Protein AF-A0A3B9TSH2-F1 (afdb_monomer_lite)

Sequence (75 aa):
RLYLGALAPWPVRASEAESLLASATLKDLAETSFLDALSKTVEKTIPGRASMPYKRQAVKGLGSHLWESLLEVTL

pLDDT: mean 93.47, std 8.18, range [58.38, 98.75]

Radius of gyration: 12.37 Å; chains: 1; bounding box: 31×20×33 Å

Foldseek 3Di:
DDWDPPLDPDTQDLVQLVCLPVVDDLVPGDLVSSLQSQLVSSCVRHPPDPCSVVVSVVSSVVSVVVSVVVVVVRD

Secondary structure (DSSP, 8-state):
--EE-SSSSSPEE-HHHHHHHHHS-TTTS-HHHHHHHHHHHHHHHSTT-TTHHHHHHHHHHHHHHHHHHHHHHH-

Structure (mmCIF, N/CA/C/O backbone):
data_AF-A0A3B9TSH2-F1
#
_entry.id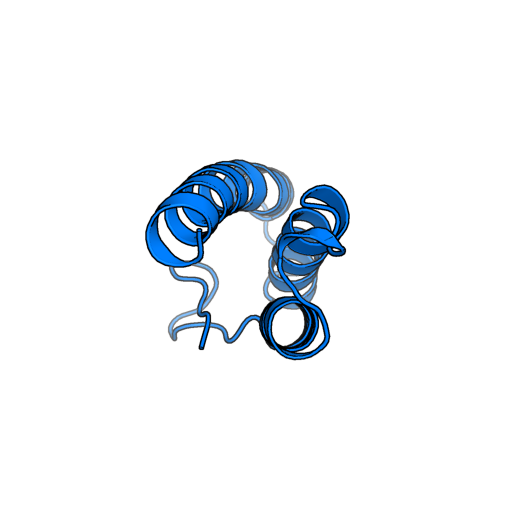   AF-A0A3B9TSH2-F1
#
loop_
_atom_site.group_PDB
_atom_site.id
_atom_site.type_symbol
_atom_site.label_atom_id
_atom_site.label_alt_id
_atom_site.label_comp_id
_atom_site.label_asym_id
_atom_site.label_entity_id
_atom_site.label_seq_id
_atom_site.pdbx_PDB_ins_code
_atom_site.Cartn_x
_atom_site.Cartn_y
_atom_site.Cartn_z
_atom_site.occupancy
_atom_site.B_iso_or_equiv
_atom_site.auth_seq_id
_atom_site.auth_comp_id
_atom_site.auth_asym_id
_atom_site.auth_atom_id
_atom_site.pdbx_PDB_model_num
ATOM 1 N N . ARG A 1 1 ? -8.206 -9.518 5.209 1.00 91.38 1 ARG A N 1
ATOM 2 C CA . ARG A 1 1 ? -7.246 -9.954 4.157 1.00 91.38 1 ARG A CA 1
ATOM 3 C C . ARG A 1 1 ? -7.190 -8.855 3.107 1.00 91.38 1 ARG A C 1
ATOM 5 O O . ARG A 1 1 ? -8.230 -8.263 2.855 1.00 91.38 1 ARG A O 1
ATOM 12 N N . LEU A 1 2 ? -6.027 -8.585 2.527 1.00 96.00 2 LEU A N 1
ATOM 13 C CA . LEU A 1 2 ? -5.767 -7.445 1.657 1.00 96.00 2 LEU A CA 1
ATOM 14 C C . LEU A 1 2 ? -4.815 -7.840 0.524 1.00 96.00 2 LEU A C 1
ATOM 16 O O . LEU A 1 2 ? -3.708 -8.335 0.749 1.00 96.00 2 LEU A O 1
ATOM 20 N N . TYR A 1 3 ? -5.257 -7.599 -0.708 1.00 97.94 3 TYR A N 1
ATOM 21 C CA . TYR A 1 3 ? -4.538 -7.971 -1.921 1.00 97.94 3 TYR A CA 1
ATOM 22 C C . TYR A 1 3 ? -4.465 -6.794 -2.893 1.00 97.94 3 TYR A C 1
ATOM 24 O O . TYR A 1 3 ? -5.423 -6.040 -3.036 1.00 97.94 3 TYR A O 1
ATOM 32 N N . LEU A 1 4 ? -3.338 -6.674 -3.592 1.00 97.88 4 LEU A N 1
ATOM 33 C CA . LEU A 1 4 ? -3.089 -5.685 -4.633 1.00 97.88 4 LEU A CA 1
ATOM 34 C C . LEU A 1 4 ? -3.170 -6.348 -6.010 1.00 97.88 4 LEU A C 1
ATOM 36 O O . LEU A 1 4 ? -2.447 -7.305 -6.306 1.00 97.88 4 LEU A O 1
ATOM 40 N N . GLY A 1 5 ? -4.056 -5.824 -6.854 1.00 96.69 5 GLY A N 1
ATOM 41 C CA . GLY A 1 5 ? -4.181 -6.218 -8.255 1.00 96.69 5 GLY A CA 1
ATOM 42 C C . GLY A 1 5 ? -3.193 -5.486 -9.167 1.00 96.69 5 GLY A C 1
ATOM 43 O O . GLY A 1 5 ? -2.563 -4.506 -8.777 1.00 96.69 5 GLY A O 1
ATOM 44 N N . ALA A 1 6 ? -3.067 -5.959 -10.410 1.00 95.44 6 ALA A N 1
ATOM 45 C CA . ALA A 1 6 ? -2.302 -5.309 -11.482 1.00 95.44 6 ALA A CA 1
ATOM 46 C C . ALA A 1 6 ? -0.803 -5.045 -11.194 1.00 95.44 6 ALA A C 1
ATOM 48 O O . ALA A 1 6 ? -0.172 -4.235 -11.882 1.00 95.44 6 ALA A O 1
ATOM 49 N N . LEU A 1 7 ? -0.200 -5.723 -10.213 1.00 96.31 7 LEU A N 1
ATOM 50 C CA . LEU A 1 7 ? 1.247 -5.672 -9.949 1.00 96.31 7 LEU A CA 1
ATOM 51 C C . LEU A 1 7 ? 1.988 -6.872 -10.556 1.00 96.31 7 LEU A C 1
ATOM 53 O O . LEU A 1 7 ? 3.053 -6.711 -11.155 1.00 96.31 7 LEU A O 1
ATOM 57 N N . ALA A 1 8 ? 1.389 -8.057 -10.457 1.00 95.00 8 ALA A N 1
ATOM 58 C CA . ALA A 1 8 ? 1.892 -9.329 -10.963 1.00 95.00 8 ALA A CA 1
ATOM 59 C C . ALA A 1 8 ? 0.768 -10.082 -11.710 1.00 95.00 8 ALA A C 1
ATOM 61 O O . ALA A 1 8 ? -0.381 -9.635 -11.667 1.00 95.00 8 ALA A O 1
ATOM 62 N N . PRO A 1 9 ? 1.058 -11.214 -12.385 1.00 97.06 9 PRO A N 1
ATOM 63 C CA . PRO A 1 9 ? 0.023 -12.055 -13.000 1.00 97.06 9 PRO A CA 1
ATOM 64 C C . PRO A 1 9 ? -0.982 -12.654 -11.998 1.00 97.06 9 PRO A C 1
ATOM 66 O O . PRO A 1 9 ? -2.013 -13.178 -12.402 1.00 97.06 9 PRO A O 1
ATOM 69 N N . TRP A 1 10 ? -0.691 -12.575 -10.698 1.00 95.75 10 TRP A N 1
ATOM 70 C CA . TRP A 1 10 ? -1.541 -13.023 -9.595 1.00 95.75 10 TRP A CA 1
ATOM 71 C C . TRP A 1 10 ? -1.760 -11.895 -8.569 1.00 95.75 10 TRP A C 1
ATOM 73 O O . TRP A 1 10 ? -0.948 -10.964 -8.502 1.00 95.75 10 TRP A O 1
ATOM 83 N N . PRO A 1 11 ? -2.824 -11.968 -7.741 1.00 97.38 11 PRO A N 1
ATOM 84 C CA . PRO A 1 11 ? -3.028 -11.035 -6.637 1.00 97.38 11 PRO A CA 1
ATOM 85 C C . PRO A 1 11 ? -1.858 -11.068 -5.655 1.00 97.38 11 PRO A C 1
ATOM 87 O O . PRO A 1 11 ? -1.431 -12.131 -5.203 1.00 97.38 11 PRO A O 1
ATOM 90 N N . VAL A 1 12 ? -1.358 -9.892 -5.291 1.00 98.31 12 VAL A N 1
ATOM 91 C CA . VAL A 1 12 ? -0.213 -9.762 -4.388 1.00 98.31 12 VAL A CA 1
ATOM 92 C C . VAL A 1 12 ? -0.716 -9.460 -2.992 1.00 98.31 12 VAL A C 1
ATOM 94 O O . VAL A 1 12 ? -1.381 -8.452 -2.778 1.00 98.31 12 VAL A O 1
ATOM 97 N N . ARG A 1 13 ? -0.415 -10.326 -2.027 1.00 97.94 13 ARG A N 1
ATOM 98 C CA . ARG A 1 13 ? -0.843 -10.122 -0.640 1.00 97.94 13 ARG A CA 1
ATOM 99 C C . ARG A 1 13 ? -0.045 -8.990 0.011 1.00 97.94 13 ARG A C 1
ATOM 101 O O . ARG A 1 13 ? 1.182 -9.042 0.030 1.00 97.94 13 ARG A O 1
ATOM 108 N N . ALA A 1 14 ? -0.736 -8.012 0.592 1.00 98.00 14 ALA A N 1
ATOM 109 C CA . ALA A 1 14 ? -0.120 -6.897 1.313 1.00 98.00 14 ALA A CA 1
ATOM 110 C C . ALA A 1 14 ? 0.035 -7.232 2.806 1.00 98.00 14 ALA A C 1
ATOM 112 O O . ALA A 1 14 ? -0.570 -6.593 3.662 1.00 98.00 14 ALA A O 1
ATOM 113 N N . SER A 1 15 ? 0.819 -8.267 3.123 1.00 97.00 15 SER A N 1
ATOM 114 C CA . SER A 1 15 ? 0.890 -8.851 4.474 1.00 97.00 15 SER A CA 1
ATOM 115 C C . SER A 1 15 ? 1.261 -7.844 5.569 1.00 97.00 15 SER A C 1
ATOM 117 O O . SER A 1 15 ? 0.718 -7.916 6.662 1.00 97.00 15 SER A O 1
ATOM 119 N N . GLU A 1 16 ? 2.148 -6.885 5.287 1.00 96.19 16 GLU A N 1
ATOM 120 C CA . GLU A 1 16 ? 2.528 -5.841 6.254 1.00 96.19 16 GLU A CA 1
ATOM 121 C C . GLU A 1 16 ? 1.345 -4.922 6.587 1.00 96.19 16 GLU A C 1
ATOM 123 O O . GLU A 1 16 ? 1.079 -4.653 7.755 1.00 96.19 16 GLU A O 1
ATOM 128 N N . ALA A 1 17 ? 0.593 -4.502 5.569 1.00 96.00 17 ALA A N 1
ATOM 129 C CA . ALA A 1 17 ? -0.608 -3.696 5.749 1.00 96.00 17 ALA A CA 1
ATOM 130 C C . ALA A 1 17 ? -1.735 -4.493 6.437 1.00 96.00 17 ALA A C 1
ATOM 132 O O . ALA A 1 17 ? -2.434 -3.947 7.284 1.00 96.00 17 ALA A O 1
ATOM 133 N N . GLU A 1 18 ? -1.882 -5.791 6.135 1.00 94.75 18 GLU A N 1
ATOM 134 C CA . GLU A 1 18 ? -2.808 -6.674 6.864 1.00 94.75 18 GLU A CA 1
ATOM 135 C C . GLU A 1 18 ? -2.468 -6.752 8.356 1.00 94.75 18 GLU A C 1
ATOM 137 O O . GLU A 1 18 ? -3.366 -6.643 9.187 1.00 94.75 18 GLU A O 1
ATOM 142 N N . SER A 1 19 ? -1.189 -6.935 8.697 1.00 93.50 19 SER A N 1
ATOM 143 C CA . SER A 1 19 ? -0.745 -7.018 10.091 1.00 93.50 19 SER A CA 1
ATOM 144 C C . SER A 1 19 ? -1.010 -5.722 10.851 1.00 93.50 19 SER A C 1
ATOM 146 O O . SER A 1 19 ? -1.464 -5.788 11.989 1.00 93.50 19 SER A O 1
ATOM 148 N N . LEU A 1 20 ? -0.791 -4.559 10.223 1.00 92.38 20 LEU A N 1
ATOM 149 C CA . LEU A 1 20 ? -1.111 -3.261 10.830 1.00 92.38 20 LEU A CA 1
ATOM 150 C C . LEU A 1 20 ? -2.593 -3.176 11.208 1.00 92.38 20 LEU A C 1
ATOM 152 O O . LEU A 1 20 ? -2.905 -2.883 12.360 1.00 92.38 20 LEU A O 1
ATOM 156 N N . LEU A 1 21 ? -3.483 -3.523 10.272 1.00 89.94 21 LEU A N 1
ATOM 157 C CA . LEU A 1 21 ? -4.931 -3.541 10.504 1.00 89.94 21 LEU A CA 1
ATOM 158 C C . LEU A 1 21 ? -5.360 -4.566 11.568 1.00 89.94 21 LEU A C 1
ATOM 160 O O . LEU A 1 21 ? -6.377 -4.373 12.220 1.00 89.94 21 LEU A O 1
ATOM 164 N N . ALA A 1 22 ? -4.615 -5.662 11.737 1.00 88.69 22 ALA A N 1
ATOM 165 C CA . ALA A 1 22 ? -4.929 -6.703 12.717 1.00 88.69 22 ALA A CA 1
ATOM 166 C C . ALA A 1 22 ? -4.386 -6.410 14.128 1.00 88.69 22 ALA A C 1
ATOM 168 O O . ALA A 1 22 ? -4.917 -6.929 15.106 1.00 88.69 22 ALA A O 1
ATOM 169 N N . SER A 1 23 ? -3.303 -5.635 14.237 1.00 80.81 23 SER A N 1
ATOM 170 C CA . SER A 1 23 ? -2.565 -5.431 15.493 1.00 80.81 23 SER A CA 1
ATOM 171 C C . SER A 1 23 ? -3.083 -4.299 16.382 1.00 80.81 23 SER A C 1
ATOM 173 O O . SER A 1 23 ? -2.682 -4.214 17.541 1.00 80.81 23 SER A O 1
ATOM 175 N N . ALA A 1 24 ? -3.940 -3.425 15.858 1.00 68.88 24 ALA A N 1
ATOM 176 C CA . ALA A 1 24 ? -4.391 -2.219 16.541 1.00 68.88 24 ALA A CA 1
ATOM 177 C C . ALA A 1 24 ? -5.879 -1.975 16.282 1.00 68.88 24 ALA A C 1
ATOM 179 O O . ALA A 1 24 ? -6.419 -2.408 15.263 1.00 68.88 24 ALA A O 1
ATOM 180 N N . THR A 1 25 ? -6.543 -1.243 17.181 1.00 74.06 25 THR A N 1
ATOM 181 C CA . THR A 1 25 ? -7.828 -0.644 16.816 1.00 74.06 25 THR A CA 1
ATOM 182 C C . THR A 1 25 ? -7.571 0.435 15.764 1.00 74.06 25 THR A C 1
ATOM 184 O O . THR A 1 25 ? -6.557 1.133 15.829 1.00 74.06 25 THR A O 1
ATOM 187 N N . LEU A 1 26 ? -8.468 0.594 14.784 1.00 72.75 26 LEU A N 1
ATOM 188 C CA . LEU A 1 26 ? -8.296 1.607 13.728 1.00 72.75 26 LEU A CA 1
ATOM 189 C C . LEU A 1 26 ? -8.133 3.029 14.285 1.00 72.75 26 LEU A C 1
ATOM 191 O O . LEU A 1 26 ? -7.531 3.874 13.635 1.00 72.75 26 LEU A O 1
ATOM 195 N N . LYS A 1 27 ? -8.621 3.277 15.506 1.00 73.44 27 LYS A N 1
ATOM 196 C CA . LYS A 1 27 ? -8.496 4.555 16.210 1.00 73.44 27 LYS A CA 1
ATOM 197 C C . LYS A 1 27 ? -7.051 4.901 16.592 1.00 73.44 27 LYS A C 1
ATOM 199 O O . LYS A 1 27 ? -6.714 6.079 16.651 1.00 73.44 27 LYS A O 1
ATOM 204 N N . ASP A 1 28 ? -6.216 3.891 16.825 1.00 80.19 28 ASP A N 1
ATOM 205 C CA . ASP A 1 28 ? -4.821 4.055 17.258 1.00 80.19 28 ASP A CA 1
ATOM 206 C C . ASP A 1 28 ? -3.826 3.944 16.090 1.00 80.19 28 ASP A C 1
ATOM 208 O O . ASP A 1 28 ? -2.642 4.256 16.231 1.00 80.19 28 ASP A O 1
ATOM 212 N N . LEU A 1 29 ? -4.290 3.477 14.928 1.00 85.50 29 LEU A N 1
ATOM 213 C CA . LEU A 1 29 ? -3.458 3.266 13.752 1.00 85.50 29 LEU A CA 1
ATOM 214 C C . LEU A 1 29 ? -3.451 4.519 12.868 1.00 85.50 29 LEU A C 1
ATOM 216 O O . LEU A 1 29 ? -4.487 5.005 12.427 1.00 85.50 29 LEU A O 1
ATOM 220 N N . ALA A 1 30 ? -2.257 5.02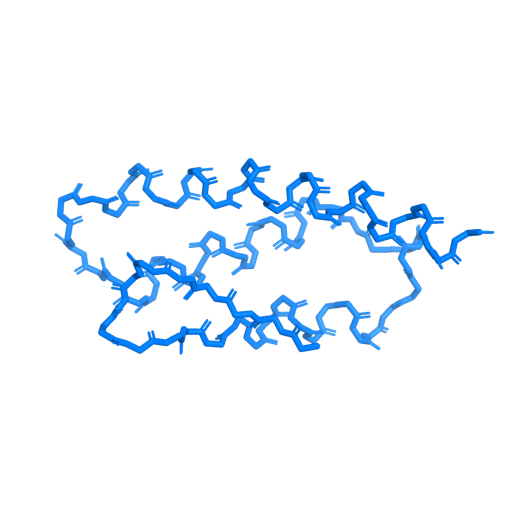1 12.556 1.00 90.88 30 ALA A N 1
ATOM 221 C CA . ALA A 1 30 ? -2.105 6.116 11.608 1.00 90.88 30 ALA A CA 1
ATOM 222 C C . ALA A 1 30 ? -2.332 5.628 10.168 1.00 90.88 30 ALA A C 1
ATOM 224 O O . ALA A 1 30 ? -1.639 4.714 9.707 1.00 90.88 30 ALA A O 1
ATOM 225 N N . GLU A 1 31 ? -3.232 6.294 9.436 1.00 94.81 31 GLU A N 1
ATOM 226 C CA . GLU A 1 31 ? -3.487 6.042 8.009 1.00 94.81 31 GLU A CA 1
ATOM 227 C C . GLU A 1 31 ? -2.178 6.028 7.205 1.00 94.81 31 GLU A C 1
ATOM 229 O O . GLU A 1 31 ? -1.932 5.130 6.403 1.00 94.81 31 GLU A O 1
ATOM 234 N N . THR A 1 32 ? -1.273 6.971 7.476 1.00 96.56 32 THR A N 1
ATOM 235 C CA . THR A 1 32 ? 0.019 7.091 6.785 1.00 96.56 32 THR A CA 1
ATOM 236 C C . THR A 1 32 ? 0.858 5.812 6.850 1.00 96.56 32 THR A C 1
ATOM 238 O O . THR A 1 32 ? 1.415 5.399 5.832 1.00 96.56 32 THR A O 1
ATOM 241 N N . SER A 1 33 ? 0.891 5.130 7.999 1.00 95.88 33 SER A N 1
ATOM 242 C CA . SER A 1 33 ? 1.599 3.854 8.170 1.00 95.88 33 SER A CA 1
ATOM 243 C C . SER A 1 33 ? 1.007 2.752 7.292 1.00 95.88 33 SER A C 1
ATOM 245 O O . SER A 1 33 ? 1.742 1.954 6.704 1.00 95.88 33 SER A O 1
ATOM 247 N N . PHE A 1 34 ? -0.321 2.724 7.170 1.00 96.44 34 PHE A N 1
ATOM 248 C CA . PHE A 1 34 ? -1.026 1.801 6.288 1.00 96.44 34 PHE A CA 1
ATOM 249 C C . PHE A 1 34 ? -0.712 2.092 4.812 1.00 96.44 34 PHE A C 1
ATOM 251 O O . PHE A 1 34 ? -0.293 1.188 4.084 1.00 96.44 34 PHE A O 1
ATOM 258 N N . LEU A 1 35 ? -0.810 3.353 4.379 1.00 98.19 35 LEU A N 1
ATOM 259 C CA . LEU A 1 35 ? -0.507 3.761 3.000 1.00 98.19 35 LEU A CA 1
ATOM 260 C C . LEU A 1 35 ? 0.946 3.465 2.608 1.00 98.19 35 LEU A C 1
ATOM 262 O O . LEU A 1 35 ? 1.224 3.017 1.489 1.00 98.19 35 LEU A O 1
ATOM 266 N N . ASP A 1 36 ? 1.886 3.675 3.526 1.00 98.44 36 ASP A N 1
ATOM 267 C CA . ASP A 1 36 ? 3.296 3.378 3.296 1.00 98.44 36 ASP A CA 1
ATOM 268 C C . ASP A 1 36 ? 3.562 1.874 3.182 1.00 98.44 36 ASP A C 1
ATOM 270 O O . ASP A 1 36 ? 4.364 1.462 2.339 1.00 98.44 36 ASP A O 1
ATOM 274 N N . ALA A 1 37 ? 2.863 1.032 3.949 1.00 98.19 37 ALA A N 1
ATOM 275 C CA . ALA A 1 37 ? 2.950 -0.422 3.803 1.00 98.19 37 ALA A CA 1
ATOM 276 C C . ALA A 1 37 ? 2.442 -0.901 2.426 1.00 98.19 37 ALA A C 1
ATOM 278 O O . ALA A 1 37 ? 3.051 -1.781 1.803 1.00 98.19 37 ALA A O 1
ATOM 279 N N . LEU A 1 38 ? 1.381 -0.286 1.888 1.00 98.62 38 LEU A N 1
ATOM 280 C CA . LEU A 1 38 ? 0.908 -0.570 0.526 1.00 98.62 38 LEU A CA 1
ATOM 281 C C . LEU A 1 38 ? 1.926 -0.136 -0.535 1.00 98.62 38 LEU A C 1
ATOM 283 O O . LEU A 1 38 ? 2.252 -0.914 -1.435 1.00 98.62 38 LEU A O 1
ATOM 287 N N . SER A 1 39 ? 2.481 1.072 -0.404 1.00 98.75 39 SER A N 1
ATOM 288 C CA . SER A 1 39 ? 3.531 1.587 -1.295 1.00 98.75 39 SER A CA 1
ATOM 289 C C . SER A 1 39 ? 4.757 0.671 -1.312 1.00 98.75 39 SER A C 1
ATOM 291 O O . SER A 1 39 ? 5.230 0.289 -2.383 1.00 98.75 39 SER A O 1
ATOM 293 N N . LYS A 1 40 ? 5.232 0.239 -0.137 1.00 98.62 40 LYS A N 1
ATOM 294 C CA . LYS A 1 40 ? 6.354 -0.706 -0.009 1.00 98.62 40 LYS A CA 1
ATOM 295 C C . LYS A 1 40 ? 6.050 -2.057 -0.649 1.00 98.62 40 LYS A C 1
ATOM 297 O O . LYS A 1 40 ? 6.936 -2.662 -1.248 1.00 98.62 40 LYS A O 1
ATOM 302 N N . THR A 1 41 ? 4.806 -2.530 -0.565 1.00 98.62 41 THR A N 1
ATOM 303 C CA . THR A 1 41 ? 4.388 -3.766 -1.245 1.00 98.62 41 THR A CA 1
ATOM 304 C C . THR A 1 41 ? 4.540 -3.624 -2.763 1.00 98.62 41 THR A C 1
ATOM 306 O O . THR A 1 41 ? 5.065 -4.532 -3.408 1.00 98.62 41 THR A O 1
ATOM 309 N N . VAL A 1 42 ? 4.174 -2.474 -3.346 1.00 98.69 42 VAL A N 1
ATOM 310 C CA . VAL A 1 42 ? 4.410 -2.192 -4.775 1.00 98.69 42 VAL A CA 1
ATOM 311 C C . VAL A 1 42 ? 5.901 -2.212 -5.105 1.00 98.69 42 VAL A C 1
ATOM 313 O O . VAL A 1 42 ? 6.309 -2.914 -6.030 1.00 98.69 42 VAL A O 1
ATOM 316 N N . GLU A 1 43 ? 6.715 -1.482 -4.342 1.00 98.62 43 GLU A N 1
ATOM 317 C CA . GLU A 1 43 ? 8.165 -1.381 -4.561 1.00 98.62 43 GLU A CA 1
ATOM 318 C C . GLU A 1 43 ? 8.852 -2.756 -4.518 1.00 98.62 43 GLU A C 1
ATOM 320 O O . GLU A 1 43 ? 9.635 -3.078 -5.411 1.00 98.62 43 GLU A O 1
ATOM 325 N N . LYS A 1 44 ? 8.494 -3.600 -3.540 1.00 98.31 44 LYS A N 1
ATOM 326 C CA . LYS A 1 44 ? 9.011 -4.973 -3.390 1.00 98.31 44 LYS A CA 1
ATOM 327 C C . LYS A 1 44 ? 8.572 -5.909 -4.518 1.00 98.31 44 LYS A C 1
ATOM 329 O O . LYS A 1 44 ? 9.303 -6.827 -4.873 1.00 98.31 44 LYS A O 1
ATOM 334 N N . THR A 1 45 ? 7.380 -5.698 -5.071 1.00 98.31 45 THR A N 1
ATOM 335 C CA . THR A 1 45 ? 6.794 -6.597 -6.079 1.00 98.31 45 THR A CA 1
ATOM 336 C C . THR A 1 45 ? 7.319 -6.325 -7.483 1.00 98.31 45 THR A C 1
ATOM 338 O O . THR A 1 45 ? 7.513 -7.254 -8.264 1.00 98.31 45 THR A O 1
ATOM 341 N N . ILE A 1 46 ? 7.509 -5.052 -7.837 1.00 97.81 46 ILE A N 1
ATOM 342 C CA . ILE A 1 46 ? 7.885 -4.644 -9.197 1.00 97.81 46 ILE A CA 1
ATOM 343 C C . ILE A 1 46 ? 9.149 -3.771 -9.226 1.00 97.81 46 ILE A C 1
ATOM 345 O O . ILE A 1 46 ? 9.123 -2.682 -9.814 1.00 97.81 46 ILE A O 1
ATOM 349 N N . PRO A 1 47 ? 10.267 -4.229 -8.633 1.00 97.94 47 PRO A N 1
ATOM 350 C CA . PRO A 1 47 ? 11.500 -3.455 -8.604 1.00 97.94 47 PRO A CA 1
ATOM 351 C C . PRO A 1 47 ? 11.969 -3.142 -10.031 1.00 97.94 47 PRO A C 1
ATOM 353 O O . PRO A 1 47 ? 11.941 -3.996 -10.916 1.00 97.94 47 PRO A O 1
ATOM 356 N N . GLY A 1 48 ? 12.346 -1.886 -10.273 1.00 96.31 48 GLY A N 1
ATOM 357 C CA . GLY A 1 48 ? 12.881 -1.430 -11.561 1.00 96.31 48 GLY A CA 1
ATOM 358 C C . GLY A 1 48 ? 11.884 -1.348 -12.726 1.00 96.31 48 GLY A C 1
ATOM 359 O O . GLY A 1 48 ? 12.244 -0.826 -13.779 1.00 96.31 48 GLY A O 1
ATOM 360 N N . ARG A 1 49 ? 10.625 -1.797 -12.585 1.00 97.94 49 ARG A N 1
ATOM 361 C CA . ARG A 1 49 ? 9.628 -1.616 -13.657 1.00 97.94 49 ARG A CA 1
ATOM 362 C C . ARG A 1 49 ? 9.321 -0.133 -13.852 1.00 97.94 49 ARG A C 1
ATOM 364 O O . ARG A 1 49 ? 9.042 0.568 -12.884 1.00 97.94 49 ARG A O 1
ATOM 371 N N . ALA A 1 50 ? 9.224 0.308 -15.107 1.00 98.12 50 ALA A N 1
ATOM 372 C CA . ALA A 1 50 ? 8.890 1.695 -15.452 1.00 98.12 50 ALA A CA 1
ATOM 373 C C . ALA A 1 50 ? 7.590 2.198 -14.789 1.00 98.12 50 ALA A C 1
ATOM 375 O O . ALA A 1 50 ? 7.478 3.368 -14.443 1.00 98.12 50 ALA A O 1
ATOM 376 N N . SER A 1 51 ? 6.617 1.310 -14.547 1.00 98.19 51 SER A N 1
ATOM 377 C CA . SER A 1 51 ? 5.360 1.661 -13.876 1.00 98.19 51 SER A CA 1
ATOM 378 C C . SER A 1 51 ? 5.465 1.825 -12.354 1.00 98.19 51 SER A C 1
ATOM 380 O O . SER A 1 51 ? 4.504 2.274 -11.736 1.00 98.19 51 SER A O 1
ATOM 382 N N . MET A 1 52 ? 6.561 1.404 -11.717 1.00 98.56 52 MET A N 1
ATOM 383 C CA . MET A 1 52 ? 6.692 1.371 -10.254 1.00 98.56 52 MET A CA 1
ATOM 384 C C . MET A 1 52 ? 6.575 2.759 -9.599 1.00 98.56 52 MET A C 1
ATOM 386 O O . MET A 1 52 ? 5.775 2.873 -8.667 1.00 98.56 52 MET A O 1
ATOM 390 N N . PRO A 1 53 ? 7.236 3.831 -10.095 1.00 98.50 53 PRO A N 1
ATOM 391 C CA . PRO A 1 53 ? 7.117 5.163 -9.500 1.00 98.50 53 PRO A CA 1
ATOM 392 C C . PRO A 1 53 ? 5.687 5.707 -9.487 1.00 98.50 53 PRO A C 1
ATOM 394 O O . PRO A 1 53 ? 5.291 6.352 -8.521 1.00 98.50 53 PRO A O 1
ATOM 397 N N . TYR A 1 54 ? 4.907 5.409 -10.528 1.00 98.38 54 TYR A N 1
ATOM 398 C CA . TYR A 1 54 ? 3.487 5.742 -10.581 1.00 98.38 54 TYR A CA 1
ATOM 399 C C . TYR A 1 54 ? 2.672 4.851 -9.634 1.00 98.38 54 TYR A C 1
ATOM 401 O O . TYR A 1 54 ? 1.943 5.352 -8.780 1.00 98.38 54 TYR A O 1
ATOM 409 N N . LYS A 1 55 ? 2.824 3.523 -9.728 1.00 98.50 55 LYS A N 1
ATOM 410 C CA . LYS A 1 55 ? 2.000 2.565 -8.973 1.00 98.50 55 LYS A CA 1
ATOM 411 C C . LYS A 1 55 ? 2.186 2.668 -7.457 1.00 98.50 55 LYS A C 1
ATOM 413 O O . LYS A 1 55 ? 1.214 2.481 -6.732 1.00 98.50 55 LYS A O 1
ATOM 418 N N . ARG A 1 56 ? 3.385 3.012 -6.970 1.00 98.44 56 ARG A N 1
ATOM 419 C CA . ARG A 1 56 ? 3.644 3.214 -5.530 1.00 98.44 56 ARG A CA 1
ATOM 420 C C . ARG A 1 56 ? 2.922 4.443 -4.958 1.00 98.44 56 ARG A C 1
ATOM 422 O O . ARG A 1 56 ? 2.657 4.489 -3.767 1.00 98.44 56 ARG A O 1
ATOM 429 N N . GLN A 1 57 ? 2.585 5.425 -5.800 1.00 98.50 57 GLN A N 1
ATOM 430 C CA . GLN A 1 57 ? 1.761 6.575 -5.411 1.00 98.50 57 GLN A CA 1
ATOM 431 C C . GLN A 1 57 ? 0.273 6.290 -5.636 1.00 98.50 57 GLN A C 1
ATOM 433 O O . GLN A 1 57 ? -0.539 6.537 -4.751 1.00 98.50 57 GLN A O 1
ATOM 438 N N . ALA A 1 58 ? -0.087 5.684 -6.772 1.00 98.44 58 ALA A N 1
ATOM 439 C CA . ALA A 1 58 ? -1.472 5.336 -7.092 1.00 98.44 58 ALA A CA 1
ATOM 440 C C . ALA A 1 58 ? -2.107 4.410 -6.040 1.00 98.44 58 ALA A C 1
ATOM 442 O O . ALA A 1 58 ? -3.267 4.587 -5.674 1.00 98.44 58 ALA A O 1
ATOM 443 N N . VAL A 1 59 ? -1.336 3.459 -5.497 1.00 98.56 59 VAL A N 1
ATOM 444 C CA . VAL A 1 59 ? -1.824 2.572 -4.432 1.00 98.56 59 VAL A CA 1
ATOM 445 C C . VAL A 1 59 ? -2.178 3.329 -3.148 1.00 98.56 59 VAL A C 1
ATOM 447 O O . VAL A 1 59 ? -3.067 2.887 -2.429 1.00 98.56 59 VAL A O 1
ATOM 450 N N . LYS A 1 60 ? -1.545 4.480 -2.867 1.00 98.56 60 LYS A N 1
ATOM 451 C CA . LYS A 1 60 ? -1.881 5.299 -1.693 1.00 98.56 60 LYS A CA 1
ATOM 452 C C . LYS A 1 60 ? -3.267 5.926 -1.830 1.00 98.56 60 LYS A C 1
ATOM 454 O O . LYS A 1 60 ? -4.015 5.923 -0.866 1.00 98.56 60 LYS A O 1
ATOM 459 N N . GLY A 1 61 ? -3.645 6.376 -3.028 1.00 98.12 61 GLY A N 1
ATOM 460 C CA . GLY A 1 61 ? -4.998 6.888 -3.281 1.00 98.12 61 GLY A CA 1
ATOM 461 C C . GLY A 1 61 ? -6.078 5.820 -3.070 1.00 98.12 61 GLY A C 1
ATOM 462 O O . GLY A 1 61 ? -7.066 6.066 -2.388 1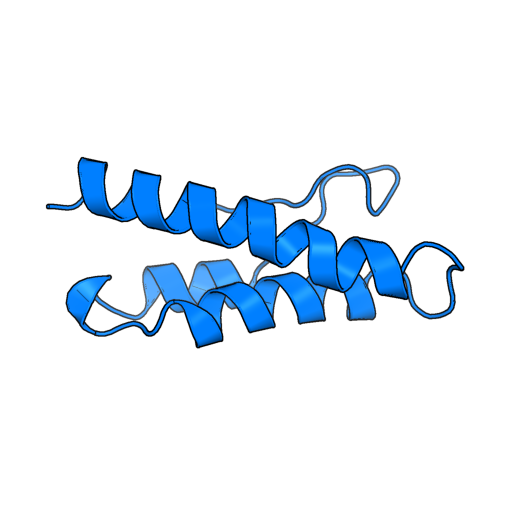.00 98.12 61 GLY A O 1
ATOM 463 N N . LEU A 1 62 ? -5.852 4.602 -3.579 1.00 97.44 62 LEU A N 1
ATOM 464 C CA . LEU A 1 62 ? -6.748 3.465 -3.316 1.00 97.44 62 LEU A CA 1
ATOM 465 C C . LEU A 1 62 ? -6.775 3.081 -1.831 1.00 97.44 62 LEU A C 1
ATOM 467 O O . LEU A 1 62 ? -7.828 2.738 -1.303 1.00 97.44 62 LEU A O 1
ATOM 471 N N . GLY A 1 63 ? -5.619 3.133 -1.168 1.00 97.44 63 GLY A N 1
ATOM 472 C CA . GLY A 1 63 ? -5.493 2.866 0.258 1.00 97.44 63 GLY A CA 1
ATOM 473 C C . GLY A 1 63 ? -6.263 3.863 1.119 1.00 97.44 63 GLY A C 1
ATOM 474 O O . GLY A 1 63 ? -6.896 3.437 2.073 1.00 97.44 63 GLY A O 1
ATOM 475 N N . SER A 1 64 ? -6.248 5.149 0.767 1.00 97.69 64 SER A N 1
ATOM 476 C CA . SER A 1 64 ? -6.951 6.200 1.514 1.00 97.69 64 SER A CA 1
ATOM 477 C C . SER A 1 64 ? -8.467 6.035 1.405 1.00 97.69 64 SER A C 1
ATOM 479 O O . SER A 1 64 ? -9.158 5.975 2.414 1.00 97.69 64 SER A O 1
ATOM 481 N N . HIS A 1 65 ? -8.975 5.769 0.1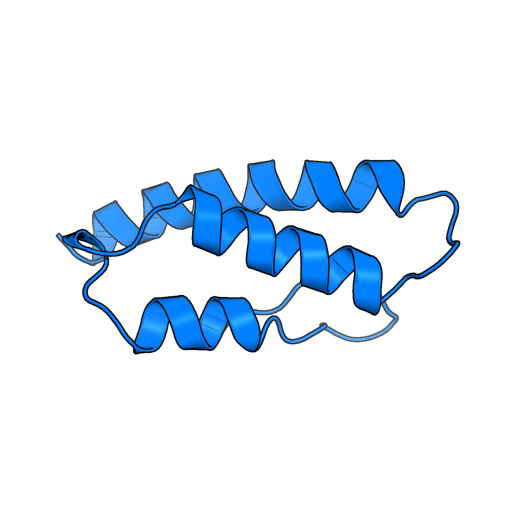98 1.00 97.12 65 HIS A N 1
ATOM 482 C CA . HIS A 1 65 ? -10.393 5.449 0.019 1.00 97.12 65 HIS A CA 1
ATOM 483 C C . HIS A 1 65 ? -10.803 4.180 0.793 1.00 97.12 65 HIS A C 1
ATOM 485 O O . HIS A 1 65 ? -11.835 4.156 1.458 1.00 97.12 65 HIS A O 1
ATOM 491 N N . LEU A 1 66 ? -9.976 3.127 0.769 1.00 95.06 66 LEU A N 1
ATOM 492 C CA . LEU A 1 66 ? -10.228 1.927 1.574 1.00 95.06 66 LEU A CA 1
ATOM 493 C C . LEU A 1 66 ? -10.209 2.231 3.079 1.00 95.06 66 LEU A C 1
ATOM 495 O O . LEU A 1 66 ? -10.991 1.649 3.824 1.00 95.06 66 LEU A O 1
ATOM 499 N N . TRP A 1 67 ? -9.316 3.110 3.528 1.00 94.75 67 TRP A N 1
ATOM 500 C CA . TRP A 1 67 ? -9.216 3.521 4.923 1.00 94.75 67 TRP A CA 1
ATOM 501 C C . TRP A 1 67 ? -10.495 4.210 5.402 1.00 94.75 67 TRP A C 1
ATOM 503 O O . TRP A 1 67 ? -11.041 3.822 6.432 1.00 94.75 67 TRP A O 1
ATOM 513 N N . GLU A 1 68 ? -11.016 5.157 4.621 1.00 93.69 68 GLU A N 1
ATOM 514 C CA . GLU A 1 68 ? -12.304 5.809 4.881 1.00 93.69 68 GLU A CA 1
ATOM 515 C C . GLU A 1 68 ? -13.435 4.779 4.984 1.00 93.69 68 GLU A C 1
ATOM 517 O O . GLU A 1 68 ? -14.143 4.744 5.988 1.00 93.69 68 GLU A O 1
ATOM 522 N N . SER A 1 69 ? -13.534 3.860 4.015 1.00 92.56 69 SER A N 1
ATOM 523 C CA . SER A 1 69 ? -14.538 2.790 4.058 1.00 92.56 69 SER A CA 1
ATOM 524 C C . SER A 1 69 ? -14.402 1.909 5.302 1.00 92.56 69 SER A C 1
ATOM 526 O O . SER A 1 69 ? -15.405 1.509 5.880 1.00 92.56 69 SER A O 1
ATOM 528 N N . LEU A 1 70 ? -13.179 1.591 5.739 1.00 89.25 70 LEU A N 1
ATOM 529 C CA . LEU A 1 70 ? -12.956 0.787 6.945 1.00 89.25 70 LEU A CA 1
ATOM 530 C C . LEU A 1 70 ? -13.433 1.504 8.211 1.00 89.25 70 LEU A C 1
ATOM 532 O O . LEU A 1 70 ? -13.979 0.847 9.098 1.00 89.25 70 LEU A O 1
ATOM 536 N N . LEU A 1 71 ? -13.249 2.822 8.302 1.00 88.00 71 LEU A N 1
ATOM 537 C CA . LEU A 1 71 ? -13.755 3.608 9.427 1.00 88.00 71 LEU A CA 1
ATOM 538 C C . LEU A 1 71 ? -15.287 3.596 9.477 1.00 88.00 71 LEU A C 1
ATOM 540 O O . LEU A 1 71 ? -15.837 3.459 10.563 1.00 88.00 71 LEU A O 1
ATOM 544 N N . GLU A 1 72 ? -15.967 3.656 8.330 1.00 87.81 72 GLU A N 1
ATOM 545 C CA . GLU A 1 72 ? -17.437 3.627 8.257 1.00 87.81 72 GLU A CA 1
ATOM 546 C C . GLU A 1 72 ? -18.061 2.315 8.752 1.00 87.81 72 GLU A C 1
ATOM 548 O O . GLU A 1 72 ? -19.147 2.339 9.320 1.00 87.81 72 GLU A O 1
ATOM 553 N N . VAL A 1 73 ? -17.409 1.167 8.534 1.00 84.62 73 VAL A N 1
ATOM 554 C CA . VAL A 1 73 ? -17.929 -0.140 8.992 1.00 84.62 73 VAL A CA 1
ATOM 555 C C . VAL A 1 73 ? -17.420 -0.577 10.366 1.00 84.62 73 VAL A C 1
ATOM 557 O O . VAL A 1 73 ? -17.903 -1.580 10.892 1.00 84.62 73 VAL A O 1
ATOM 560 N N . THR A 1 74 ? -16.440 0.124 10.943 1.00 72.38 74 THR A N 1
ATOM 561 C CA . THR A 1 74 ? -15.830 -0.250 12.236 1.00 72.38 74 THR A CA 1
ATOM 562 C C . THR A 1 74 ? -16.232 0.685 13.385 1.00 72.38 74 THR A C 1
ATOM 564 O O . THR A 1 74 ? -16.022 0.331 14.548 1.00 72.38 74 THR A O 1
ATOM 567 N N . LEU A 1 75 ? -16.792 1.860 13.076 1.00 58.38 75 LEU A N 1
ATOM 568 C CA . LEU A 1 75 ? -17.374 2.816 14.028 1.00 58.38 75 LEU A CA 1
ATOM 569 C C . LEU A 1 75 ? -18.899 2.672 14.086 1.00 58.38 75 LEU A C 1
ATOM 571 O O . LEU A 1 75 ? -19.441 2.888 15.194 1.00 58.38 75 LEU A O 1
#

=== Feature glossary ===
Annotated list of the representations used here:

Nearest PDB structures. The Foldseek neighbor list gives the closest experimentally determined structures in the PDB, ranked by structural alignment. TM-score near 1 means near-identical fold; near 0.3 means only rough topology match. This is how one finds what a novel AlphaFold prediction most resembles in the solved-structure universe.

Foldseek 3Di. Foldseek's 3Di representation compresses backbone geometry into a per-residue letter drawn from a learned twenty-state alphabet. It captures the tertiary interaction pattern around each residue — which residues are packed against it in space, regardless of where they are in sequence.

Radius of gyration, Cα contacts, bounding box. Radius of gyration (Rg) is the root-mean-square distance of Cα atoms from their centroid — a single number for overall size and compactness. A globular domain of N residues has Rg ≈ 2.2·N^0.38 Å; an extended or disordered chain has a much larger Rg. The Cα contact count is the number of residue pairs whose Cα atoms are within 8 Å and are more than four positions apart in sequence — a standard proxy for tertiary packing density. The bounding box is the smallest axis-aligned box enclosing all Cα atoms.

InterPro / GO / CATH / organism. The annotation block draws on four external resources. InterPro: which protein families and domains the sequence belongs to. GO: standardized terms for what the protein does, what process it participates in, and where in the cell it acts. CATH: which structural fold it has in the CATH hierarchy. Organism: the species of origin.

mmCIF coordinates. The mmCIF block holds the 3D Cartesian coordinates of each backbone atom (N, Cα, C, O) in ångströms. mmCIF is the PDB's canonical archive format — a tagged-loop text representation of the atomic model.

pLDDT. pLDDT is the predicted lDDT-Cα score: AlphaFold's confidence that the local environment of each residue (all inter-atomic distances within 15 Å) is correctly placed. It is a per-residue number between 0 and 100, with higher meaning more reliable.

Backbone torsions (φ/ψ). φ (phi) and ψ (psi) are the two rotatable backbone dihedrals per residue: φ is the C(i-1)–N–Cα–C torsion, ψ is the N–Cα–C–N(i+1) torsion, both in degrees on (−180°, 180°]. α-helical residues cluster near (−60°, −45°); β-strand residues near (−120°, +130°). A Ramachandran plot is simply a scatter of (φ, ψ) for every residue.

B-factor. For experimental (PDB) structures, the B-factor (temperature factor) quantifies the positional spread of each atom in the crystal — a combination of thermal vibration and static disorder — in units of Å². High B-factors mark flexible loops or poorly resolved regions; low B-factors mark the rigid, well-ordered core.

Secondary structure (3-state, P-SEA). SS3 is a coarse helix/strand/coil call (letters a/b/c) made by the P-SEA algorithm from inter-Cα distances and dihedrals. It is less detailed than DSSP but needs only Cα positions.

Predicted aligned error. Predicted aligned error is AlphaFold's pairwise confidence. Unlike pLDDT (per-residue), PAE is per-residue-pair and captures whether two parts of the structure are correctly placed relative to each other. Units are ångströms of expected positional error.

Solvent-accessible surface area. Solvent-accessible surface area (SASA) is the area in Å² traced out by the centre of a 1.4 Å probe sphere (a water molecule) rolled over the protein's van der Waals surface (Shrake–Rupley / Lee–Richards construction). Buried residues have near-zero SASA; fully exposed residues can exceed 200 Å². The total SASA scales roughly with the number of surface residues.

Secondary structure (8-state, DSSP). The SS8 string is DSSP's per-residue secondary-structure call. α-helix (H) means an i→i+4 H-bond ladder; β-strand (E) means the residue participates in a β-sheet; 3₁₀ (G) and π (I) are tighter and wider helices; T/S are turns/bends; '-' is loop.

Rendered structure images. Structure images are PyMOL renders from six orthogonal camera directions. Cartoon representation draws helices as coils and strands as arrows; sticks shows the backbone as bonds; surface shows the solvent-excluded envelope. Rainbow coloring maps sequence position to hue (blue→red, N→C); chain coloring assigns a distinct color per polypeptide.

Sequence. The amino-acid sequence is the protein's primary structure: the linear order of residues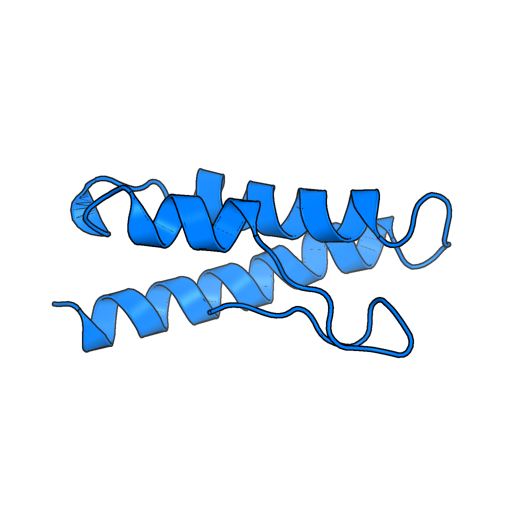 from the N-terminus to the C-terminus, written in one-letter code. Everything else here — the 3D coordinates, the secondary structure, the domain annotations — is ultimately a consequence of this string.

Contact-map, 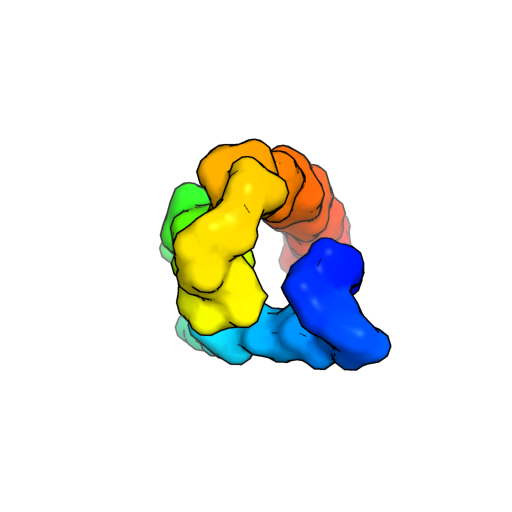Ramachandran, and PAE plots. Three diagnostic plots accompany the record. The Cα contact map visualizes the tertiary structure as a 2D adjacency matrix (8 Å cutoff, sequence-local contacts suppressed). The Ramachandran plot shows the distribution of backbone (φ, ψ) torsions, with points in the α and β basins reflecting secondary structure content. The PAE plot shows AlphaFold's inter-residue confidence as a color matrix.